Protein AF-A0A1M4EDH9-F1 (afdb_monomer)

Organism: NCBI:txid93944

pLDDT: mean 81.51, std 17.67, range [42.06, 98.31]

Structure (mmCIF, N/CA/C/O backbone):
data_AF-A0A1M4EDH9-F1
#
_entry.id   AF-A0A1M4EDH9-F1
#
loop_
_atom_site.group_PDB
_atom_site.id
_atom_site.type_symbol
_atom_site.label_atom_id
_atom_site.label_alt_id
_atom_site.label_comp_id
_atom_site.label_asym_id
_atom_site.label_entity_id
_atom_site.label_seq_id
_atom_site.pdbx_PDB_ins_code
_atom_site.Cartn_x
_atom_site.Cartn_y
_atom_site.Cartn_z
_atom_site.occupancy
_atom_site.B_iso_or_equiv
_atom_site.auth_seq_id
_atom_site.auth_comp_id
_atom_site.auth_asym_id
_atom_site.auth_atom_id
_atom_site.pdbx_PDB_model_num
ATOM 1 N N . MET A 1 1 ? -27.749 21.364 -0.429 1.00 49.75 1 MET A N 1
ATOM 2 C CA . MET A 1 1 ? -26.418 21.784 0.077 1.00 49.75 1 MET A CA 1
ATOM 3 C C . MET A 1 1 ? -26.146 21.390 1.539 1.00 49.75 1 MET A C 1
ATOM 5 O O . MET A 1 1 ? -25.037 20.955 1.811 1.00 49.75 1 MET A O 1
ATOM 9 N N . ALA A 1 2 ? -27.118 21.425 2.466 1.00 49.56 2 ALA A N 1
ATOM 10 C CA . ALA A 1 2 ? -26.902 21.057 3.883 1.00 49.56 2 ALA A CA 1
ATOM 11 C C . ALA A 1 2 ? -26.520 19.574 4.147 1.00 49.56 2 ALA A C 1
ATOM 13 O O . ALA A 1 2 ? -25.707 19.288 5.021 1.00 49.56 2 ALA A O 1
ATOM 14 N N . SER A 1 3 ? -27.044 18.626 3.359 1.00 53.06 3 SER A N 1
ATOM 15 C CA . SER A 1 3 ? -26.752 17.183 3.496 1.00 53.06 3 SER A CA 1
ATOM 16 C C . SER A 1 3 ? -25.295 16.811 3.152 1.00 53.06 3 SER A C 1
ATOM 18 O O . SER A 1 3 ? -24.712 15.943 3.798 1.00 53.06 3 SER A O 1
ATOM 20 N N . HIS A 1 4 ? -24.673 17.514 2.199 1.00 46.66 4 HIS A N 1
ATOM 21 C CA . HIS A 1 4 ? -23.295 17.248 1.768 1.00 46.66 4 HIS A CA 1
ATOM 22 C C . HIS A 1 4 ? -22.273 17.687 2.833 1.00 46.66 4 HIS A C 1
ATOM 24 O O . HIS A 1 4 ? -21.312 16.977 3.118 1.00 46.66 4 HIS A O 1
ATOM 30 N N . ALA A 1 5 ? -22.533 18.821 3.495 1.00 50.62 5 ALA A N 1
ATOM 31 C CA . ALA A 1 5 ? -21.709 19.328 4.594 1.00 50.62 5 ALA A CA 1
ATOM 32 C C . ALA A 1 5 ? -21.806 18.454 5.861 1.00 50.62 5 ALA A C 1
ATOM 34 O O . ALA A 1 5 ? -20.801 18.244 6.543 1.00 50.62 5 ALA A O 1
ATOM 35 N N . ALA A 1 6 ? -22.989 17.897 6.152 1.00 52.66 6 ALA A N 1
ATOM 36 C CA . ALA A 1 6 ? -23.182 16.948 7.251 1.00 52.66 6 ALA A CA 1
ATOM 37 C C . ALA A 1 6 ? -22.450 15.616 7.000 1.00 52.66 6 ALA A C 1
ATOM 39 O O . ALA A 1 6 ? -21.843 15.067 7.919 1.00 52.66 6 ALA A O 1
ATOM 40 N N . GLY A 1 7 ? -22.446 15.134 5.750 1.00 53.91 7 GLY A N 1
ATOM 41 C CA . GLY A 1 7 ? -21.686 13.953 5.335 1.00 53.91 7 GLY A CA 1
ATOM 42 C C . GLY A 1 7 ? -20.176 14.129 5.509 1.00 53.91 7 GLY A C 1
ATOM 43 O O . GLY A 1 7 ? -19.541 13.289 6.138 1.00 53.91 7 GLY A O 1
ATOM 44 N N . ILE A 1 8 ? -19.616 15.251 5.039 1.00 54.62 8 ILE A N 1
ATOM 45 C CA . ILE A 1 8 ? -18.176 15.557 5.156 1.00 54.62 8 ILE A CA 1
ATOM 46 C C . ILE A 1 8 ? -17.754 15.731 6.624 1.00 54.62 8 ILE A C 1
ATOM 48 O O . ILE A 1 8 ? -16.737 15.173 7.034 1.00 54.62 8 ILE A O 1
ATOM 52 N N . ARG A 1 9 ? -18.554 16.423 7.453 1.00 52.44 9 ARG A N 1
ATOM 53 C CA . ARG A 1 9 ? -18.285 16.532 8.902 1.00 52.44 9 ARG A CA 1
ATOM 54 C C . ARG A 1 9 ? -18.241 15.170 9.588 1.00 52.44 9 ARG A C 1
ATOM 56 O O . ARG A 1 9 ? -17.391 14.961 10.444 1.00 52.44 9 ARG A O 1
ATOM 63 N N . ARG A 1 10 ? -19.095 14.229 9.180 1.00 55.66 10 ARG A N 1
ATOM 64 C CA . ARG A 1 10 ? -19.095 12.855 9.699 1.00 55.66 10 ARG A CA 1
ATOM 65 C C . ARG A 1 10 ? -17.760 12.139 9.455 1.00 55.66 10 ARG A C 1
ATOM 67 O O . ARG A 1 10 ? -17.384 11.301 10.253 1.00 55.66 10 ARG A O 1
ATOM 74 N N . PHE A 1 11 ? -17.046 12.432 8.369 1.00 55.25 11 PHE A N 1
ATOM 75 C CA . PHE A 1 11 ? -15.762 11.779 8.075 1.00 55.25 11 PHE A CA 1
ATOM 76 C C . PHE A 1 11 ? -14.582 12.353 8.867 1.00 55.25 11 PHE A C 1
ATOM 78 O O . PHE A 1 11 ? -13.600 11.647 9.078 1.00 55.25 11 PHE A O 1
ATOM 85 N N . LEU A 1 12 ? -14.681 13.607 9.313 1.00 63.44 12 LEU A N 1
ATOM 86 C CA . LEU A 1 12 ? -13.618 14.307 10.043 1.00 63.44 12 LEU A CA 1
ATOM 87 C C . LEU A 1 12 ? -13.741 14.182 11.566 1.00 63.44 12 LEU A C 1
ATOM 89 O O . LEU A 1 12 ? -12.791 14.478 12.285 1.00 63.44 12 LEU A O 1
ATOM 93 N N . VAL A 1 13 ? -14.903 13.760 12.064 1.00 77.75 13 VAL A N 1
ATOM 94 C CA . VAL A 1 13 ? -15.120 13.535 13.493 1.00 77.75 13 VAL A CA 1
ATOM 95 C C . VAL A 1 13 ? -14.546 12.176 13.866 1.00 77.75 13 VAL A C 1
ATOM 97 O O . VAL A 1 13 ? -14.978 11.146 13.355 1.00 77.75 13 VAL A O 1
ATOM 100 N N . ASP A 1 14 ? -13.572 12.171 14.769 1.00 80.56 14 ASP A N 1
ATOM 101 C CA . ASP A 1 14 ? -13.159 10.944 15.435 1.00 80.56 14 ASP A CA 1
ATOM 102 C C . ASP A 1 14 ? -14.234 10.541 16.447 1.00 80.56 14 ASP A C 1
ATOM 104 O O . ASP A 1 14 ? -14.675 11.346 17.266 1.00 80.56 14 ASP A O 1
ATOM 108 N N . THR A 1 15 ? -14.657 9.280 16.401 1.00 84.50 15 THR A N 1
ATOM 109 C CA . THR A 1 15 ? -15.585 8.735 17.404 1.00 84.50 15 THR A CA 1
ATOM 110 C C . THR A 1 15 ? -14.964 8.604 18.798 1.00 84.50 15 THR A C 1
ATOM 112 O O . THR A 1 15 ? -15.691 8.319 19.747 1.00 84.50 15 THR A O 1
ATOM 115 N N . GLY A 1 16 ? -13.640 8.751 18.934 1.00 83.75 16 GLY A N 1
ATOM 116 C CA . GLY A 1 16 ? -12.927 8.690 20.217 1.00 83.75 16 GLY A CA 1
ATOM 117 C C . GLY A 1 16 ? -12.897 7.296 20.854 1.00 83.75 16 GLY A C 1
ATOM 118 O O . GLY A 1 16 ? -12.395 7.123 21.961 1.00 83.75 16 GLY A O 1
ATOM 119 N N . GLN A 1 17 ? -13.433 6.289 20.162 1.00 89.06 17 GLN A N 1
ATOM 120 C CA . GLN A 1 17 ? -13.404 4.900 20.598 1.00 89.06 17 GLN A CA 1
ATOM 121 C C . GLN A 1 17 ? -11.965 4.369 20.547 1.00 89.06 17 GLN A C 1
ATOM 123 O O . GLN A 1 17 ? -11.234 4.675 19.599 1.00 89.06 17 GLN A O 1
ATOM 128 N N . PRO A 1 18 ? -11.552 3.514 21.498 1.00 89.75 18 PRO A N 1
ATOM 129 C CA . PRO A 1 18 ? -10.243 2.890 21.428 1.00 89.75 18 PRO A CA 1
ATOM 130 C C . PRO A 1 18 ? -10.121 2.059 20.145 1.00 89.75 18 PRO A C 1
ATOM 132 O O . PRO A 1 18 ? -11.054 1.359 19.718 1.00 89.75 18 PRO A O 1
ATOM 135 N N . ARG A 1 19 ? -8.945 2.149 19.522 1.00 92.06 19 ARG A N 1
ATOM 136 C CA . ARG A 1 19 ? -8.596 1.370 18.333 1.00 92.06 19 ARG A CA 1
ATOM 137 C C . ARG A 1 19 ? -8.543 -0.111 18.695 1.00 92.06 19 ARG A C 1
ATOM 139 O O . ARG A 1 19 ? -7.956 -0.494 19.706 1.00 92.06 19 ARG A O 1
ATOM 146 N N . GLY A 1 20 ? -9.178 -0.935 17.866 1.00 91.81 20 GLY A N 1
ATOM 147 C CA . GLY A 1 20 ? -9.215 -2.386 18.032 1.00 91.81 20 GLY A CA 1
ATOM 148 C C . GLY A 1 20 ? -8.105 -3.091 17.256 1.00 91.81 20 GLY A C 1
ATOM 149 O O . GLY A 1 20 ? -7.598 -2.572 16.261 1.00 91.81 20 GLY A O 1
ATOM 150 N N . TRP A 1 21 ? -7.756 -4.295 17.699 1.00 93.94 21 TRP A N 1
ATOM 151 C CA . TRP A 1 21 ? -6.911 -5.222 16.945 1.00 93.94 21 TRP A CA 1
ATOM 152 C C . TRP A 1 21 ? -7.755 -6.015 15.950 1.00 93.94 21 TRP A C 1
ATOM 154 O O . TRP A 1 21 ? -8.927 -6.303 16.211 1.00 93.94 21 TRP A O 1
ATOM 164 N N . VAL A 1 22 ? -7.167 -6.372 14.810 1.00 94.69 22 VAL A N 1
ATOM 165 C CA . VAL A 1 22 ? -7.795 -7.328 13.897 1.00 94.69 22 VAL A CA 1
ATOM 166 C C . VAL A 1 22 ? -7.518 -8.764 14.365 1.00 94.69 22 VAL A C 1
ATOM 168 O O . VAL A 1 22 ? -6.600 -9.000 15.148 1.00 94.69 22 VAL A O 1
ATOM 171 N N . PRO A 1 23 ? -8.301 -9.756 13.912 1.00 96.06 23 PRO A N 1
ATOM 172 C CA . PRO A 1 23 ? -7.990 -11.157 14.171 1.00 96.06 23 PRO A CA 1
ATOM 173 C C . PRO A 1 23 ? -6.658 -11.577 13.532 1.00 96.06 23 PRO A C 1
ATOM 175 O O . PRO A 1 23 ? -6.353 -11.143 12.425 1.00 96.06 23 PRO A O 1
ATOM 178 N N . ALA A 1 24 ? -5.945 -12.532 14.139 1.00 96.12 24 ALA A N 1
ATOM 179 C CA . ALA A 1 24 ? -4.643 -13.010 13.652 1.00 96.12 24 ALA A CA 1
ATOM 180 C C . ALA A 1 24 ? -4.645 -13.472 12.181 1.00 96.12 24 ALA A C 1
ATOM 182 O O . ALA A 1 24 ? -3.679 -13.259 11.459 1.00 96.12 24 ALA A O 1
ATOM 183 N N . ARG A 1 25 ? -5.753 -14.053 11.694 1.00 97.06 25 ARG A N 1
ATOM 184 C CA . ARG A 1 25 ? -5.905 -14.412 10.270 1.00 97.06 25 ARG A CA 1
ATOM 185 C C . ARG A 1 25 ? -5.811 -13.199 9.338 1.00 97.06 25 ARG A C 1
ATOM 187 O O . ARG A 1 25 ? -5.304 -13.321 8.234 1.00 97.06 25 ARG A O 1
ATOM 194 N N . THR A 1 26 ? -6.322 -12.046 9.767 1.00 97.00 26 THR A N 1
ATOM 195 C CA . THR A 1 26 ? -6.281 -10.805 8.990 1.00 97.00 26 THR A CA 1
ATOM 196 C C . THR A 1 26 ? -4.853 -10.286 8.934 1.00 97.00 26 THR A C 1
ATOM 198 O O . THR A 1 26 ? -4.403 -9.904 7.859 1.00 97.00 26 THR A O 1
ATOM 201 N N . ASP A 1 27 ? -4.130 -10.346 10.053 1.00 96.62 27 ASP A N 1
ATOM 202 C CA . ASP A 1 27 ? -2.713 -9.981 10.095 1.00 96.62 27 ASP A CA 1
ATOM 203 C C . ASP A 1 27 ? -1.845 -10.930 9.277 1.00 96.62 27 ASP A C 1
ATOM 205 O O . ASP A 1 27 ? -0.963 -10.467 8.563 1.00 96.62 27 ASP A O 1
ATOM 209 N N . LEU A 1 28 ? -2.140 -12.232 9.286 1.00 97.75 28 LEU A N 1
ATOM 210 C CA . LEU A 1 28 ? -1.470 -13.195 8.416 1.00 97.75 28 LEU A CA 1
ATOM 211 C C . LEU A 1 28 ? -1.687 -12.856 6.937 1.00 97.75 28 LEU A C 1
ATOM 213 O O . LEU A 1 28 ? -0.728 -12.847 6.173 1.00 97.75 28 LEU A O 1
ATOM 217 N N . VAL A 1 29 ? -2.920 -12.536 6.530 1.00 98.12 29 VAL A N 1
ATOM 218 C CA . VAL A 1 29 ? -3.197 -12.097 5.152 1.00 98.12 29 VAL A CA 1
ATOM 219 C C . VAL A 1 29 ? -2.413 -10.827 4.828 1.00 98.12 29 VAL A C 1
ATOM 221 O O . VAL A 1 29 ? -1.752 -10.777 3.797 1.00 98.12 29 VAL A O 1
ATOM 224 N N . THR A 1 30 ? -2.416 -9.830 5.715 1.00 97.56 30 THR A N 1
ATOM 225 C CA . THR A 1 30 ? -1.638 -8.596 5.524 1.00 97.56 30 THR A CA 1
ATOM 226 C C . THR A 1 30 ? -0.142 -8.884 5.388 1.00 97.56 30 THR A C 1
ATOM 228 O O . THR A 1 30 ? 0.502 -8.325 4.504 1.00 97.56 30 THR A O 1
ATOM 231 N N . ALA A 1 31 ? 0.406 -9.785 6.206 1.00 97.50 31 ALA A N 1
ATOM 232 C CA . ALA A 1 31 ? 1.808 -10.183 6.148 1.00 97.50 31 ALA A CA 1
ATOM 233 C C . ALA A 1 31 ? 2.150 -10.892 4.830 1.00 97.50 31 ALA A C 1
ATOM 235 O O . ALA A 1 31 ? 3.142 -10.545 4.196 1.00 97.50 31 ALA A O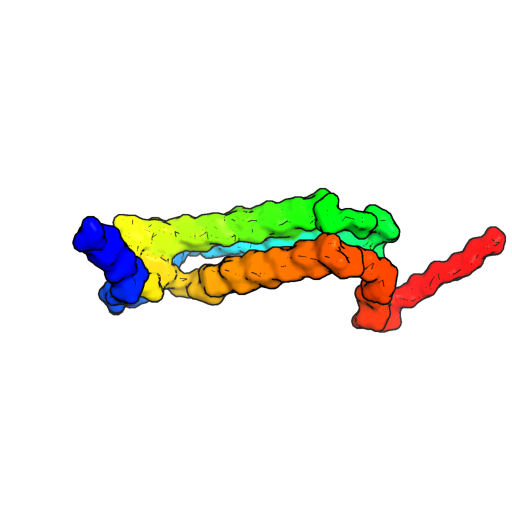 1
ATOM 236 N N . LEU A 1 32 ? 1.315 -11.830 4.375 1.00 98.31 32 LEU A N 1
ATOM 237 C CA . LEU A 1 32 ? 1.514 -12.534 3.103 1.00 98.31 32 LEU A CA 1
ATOM 238 C C . LEU A 1 32 ? 1.428 -11.586 1.899 1.00 98.31 32 LEU A C 1
ATOM 240 O O . LEU A 1 32 ? 2.248 -11.677 0.987 1.00 98.31 32 LEU A O 1
ATOM 244 N N . LEU A 1 33 ? 0.482 -10.642 1.912 1.00 97.94 33 LEU A N 1
ATOM 245 C CA . LEU A 1 33 ? 0.394 -9.598 0.887 1.00 97.94 33 LEU A CA 1
ATOM 246 C C . LEU A 1 33 ? 1.613 -8.666 0.921 1.00 97.94 33 LEU A C 1
ATOM 248 O O . LEU A 1 33 ? 2.117 -8.285 -0.132 1.00 97.94 33 LEU A O 1
ATOM 252 N N . GLY A 1 34 ? 2.120 -8.342 2.113 1.00 96.81 34 GLY A N 1
ATOM 253 C CA . GLY A 1 34 ? 3.359 -7.583 2.285 1.00 96.81 34 GLY A CA 1
ATOM 254 C C . GLY A 1 34 ? 4.588 -8.325 1.754 1.00 96.81 34 GLY A C 1
ATOM 255 O O . GLY A 1 34 ? 5.423 -7.716 1.092 1.00 96.81 34 GLY A O 1
ATOM 256 N N . ILE A 1 35 ? 4.672 -9.641 1.973 1.00 97.81 35 ILE A N 1
ATOM 257 C CA . ILE A 1 35 ? 5.728 -10.494 1.408 1.00 97.81 35 ILE A CA 1
ATOM 258 C C . ILE A 1 35 ? 5.644 -10.503 -0.117 1.00 97.81 35 ILE A C 1
ATOM 260 O O . ILE A 1 35 ? 6.670 -10.337 -0.767 1.00 97.81 35 ILE A O 1
ATOM 264 N N . TRP A 1 36 ? 4.451 -10.652 -0.699 1.00 96.75 36 TRP A N 1
ATOM 265 C CA . TRP A 1 36 ? 4.288 -10.576 -2.152 1.00 96.75 36 TRP A CA 1
ATOM 266 C C . TRP A 1 36 ? 4.732 -9.212 -2.692 1.00 96.75 36 TRP A C 1
ATOM 268 O O . TRP A 1 36 ? 5.540 -9.160 -3.617 1.00 96.75 36 TRP A O 1
ATOM 278 N N . PHE A 1 37 ? 4.273 -8.116 -2.087 1.00 96.69 37 PHE A N 1
ATOM 279 C CA . PHE A 1 37 ? 4.685 -6.768 -2.474 1.00 96.69 37 PHE A CA 1
ATOM 280 C C . PHE A 1 37 ? 6.212 -6.583 -2.408 1.00 96.69 37 PHE A C 1
ATOM 282 O O . PHE A 1 37 ? 6.821 -6.140 -3.381 1.00 96.69 37 PHE A O 1
ATOM 289 N N . GLY A 1 38 ? 6.844 -6.992 -1.304 1.00 95.88 38 GLY A N 1
ATOM 290 C CA . GLY A 1 38 ? 8.298 -6.910 -1.135 1.00 95.88 38 GLY A CA 1
ATOM 291 C C . GLY A 1 38 ? 9.081 -7.833 -2.075 1.00 95.88 38 GLY A C 1
ATOM 292 O O . GLY A 1 38 ? 10.127 -7.444 -2.587 1.00 95.88 38 GLY A O 1
ATOM 293 N N . ALA A 1 39 ? 8.572 -9.034 -2.356 1.00 96.31 39 ALA A N 1
ATOM 294 C CA . ALA A 1 39 ? 9.167 -9.936 -3.338 1.00 96.31 39 ALA A CA 1
ATOM 295 C C . ALA A 1 39 ? 9.085 -9.349 -4.753 1.00 96.31 39 ALA A C 1
ATOM 297 O O . ALA A 1 39 ? 10.065 -9.415 -5.487 1.00 96.31 39 ALA A O 1
ATOM 298 N N . GLY A 1 40 ? 7.958 -8.725 -5.113 1.00 94.19 40 GLY A N 1
ATOM 299 C CA . GLY A 1 40 ? 7.803 -8.001 -6.375 1.00 94.19 40 GLY A CA 1
ATOM 300 C C . GLY A 1 40 ? 8.835 -6.884 -6.530 1.00 94.19 40 GLY A C 1
ATOM 301 O O . GLY A 1 40 ? 9.484 -6.814 -7.566 1.00 94.19 40 GLY A O 1
ATOM 302 N N . LEU A 1 41 ? 9.057 -6.088 -5.476 1.00 93.31 41 LEU A N 1
ATOM 303 C CA . LEU A 1 41 ? 10.106 -5.059 -5.456 1.00 93.31 41 LEU A CA 1
ATOM 304 C C . LEU A 1 41 ? 11.500 -5.652 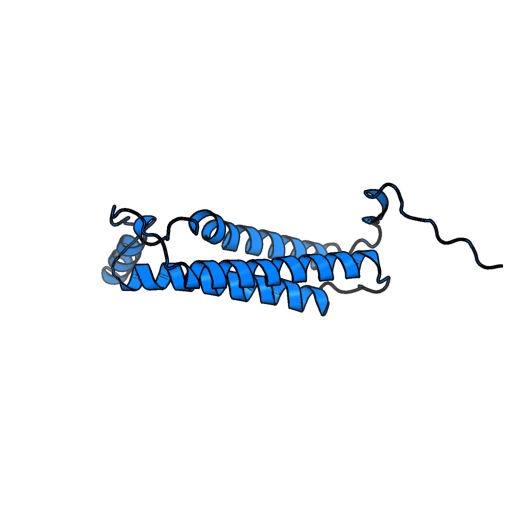-5.683 1.00 93.31 41 LEU A C 1
ATOM 306 O O . LEU A 1 41 ? 12.295 -5.107 -6.439 1.00 93.31 41 LEU A O 1
ATOM 310 N N . MET A 1 42 ? 11.811 -6.769 -5.024 1.00 93.12 42 MET A N 1
ATOM 311 C CA . MET A 1 42 ? 13.125 -7.399 -5.159 1.00 93.12 42 MET A CA 1
ATOM 312 C C . MET A 1 42 ? 13.341 -7.987 -6.559 1.00 93.12 42 MET A C 1
ATOM 314 O O . MET A 1 42 ? 14.442 -7.912 -7.095 1.00 93.12 42 MET A O 1
ATOM 318 N N . ILE A 1 43 ? 12.292 -8.555 -7.159 1.00 91.81 43 ILE A N 1
ATOM 319 C CA . ILE A 1 43 ? 12.314 -9.054 -8.538 1.00 91.81 43 ILE A CA 1
ATOM 320 C C . ILE A 1 43 ? 12.549 -7.902 -9.523 1.00 91.81 43 ILE A C 1
ATOM 322 O O . ILE A 1 43 ? 13.360 -8.037 -10.437 1.00 91.81 43 ILE A O 1
ATOM 326 N N . ASP A 1 44 ? 11.871 -6.777 -9.319 1.00 89.25 44 ASP A N 1
ATOM 327 C CA . ASP A 1 44 ? 12.022 -5.578 -10.140 1.00 89.25 44 ASP A CA 1
ATOM 328 C C . ASP A 1 44 ? 13.438 -4.986 -10.035 1.00 89.25 44 ASP A C 1
ATOM 330 O O . ASP A 1 44 ? 14.121 -4.808 -11.045 1.00 89.25 44 ASP A O 1
ATOM 334 N N . ALA A 1 45 ? 13.959 -4.844 -8.814 1.00 87.00 45 ALA A N 1
ATOM 335 C CA . ALA A 1 45 ? 15.341 -4.424 -8.579 1.00 87.00 45 ALA A CA 1
ATOM 336 C C . ALA A 1 45 ? 16.369 -5.384 -9.208 1.00 87.00 45 ALA A C 1
ATOM 338 O O . ALA A 1 45 ? 17.366 -4.946 -9.786 1.00 87.00 45 ALA A O 1
ATOM 339 N N . TRP A 1 46 ? 16.133 -6.699 -9.129 1.00 90.31 46 TRP A N 1
ATOM 340 C CA . TRP A 1 46 ? 16.985 -7.693 -9.781 1.00 90.31 46 TRP A CA 1
ATOM 341 C C . TRP A 1 46 ? 16.982 -7.526 -11.303 1.00 90.31 46 TRP A C 1
ATOM 343 O O . TRP A 1 46 ? 18.050 -7.571 -11.915 1.00 90.31 46 TRP A O 1
ATOM 353 N N . ALA A 1 47 ? 15.817 -7.297 -11.912 1.00 87.44 47 ALA A N 1
ATOM 354 C CA . ALA A 1 47 ? 15.704 -7.090 -13.350 1.00 87.44 47 ALA A CA 1
ATOM 355 C C . ALA A 1 47 ? 16.501 -5.861 -13.802 1.00 87.44 47 ALA A C 1
ATOM 357 O O . ALA A 1 47 ? 17.289 -5.969 -14.739 1.00 87.44 47 ALA A O 1
ATOM 358 N N . HIS A 1 48 ? 16.385 -4.743 -13.082 1.00 81.62 48 HIS A N 1
ATOM 359 C CA . HIS A 1 48 ? 17.172 -3.533 -13.341 1.00 81.62 48 HIS A CA 1
ATOM 360 C C . HIS A 1 48 ? 18.688 -3.744 -13.215 1.00 81.62 48 HIS A C 1
ATOM 362 O O . HIS A 1 48 ? 19.456 -3.097 -13.920 1.00 81.62 48 HIS A O 1
ATOM 368 N N . ALA A 1 49 ? 19.134 -4.658 -12.350 1.00 83.06 49 ALA A N 1
ATOM 369 C CA . ALA A 1 49 ? 20.555 -4.947 -12.165 1.00 83.06 49 ALA A CA 1
ATOM 370 C C . ALA A 1 49 ? 21.134 -5.964 -13.169 1.00 83.06 49 ALA A C 1
ATOM 372 O O . ALA A 1 49 ? 22.353 -6.045 -13.307 1.00 83.06 49 ALA A O 1
ATOM 373 N N . ASN A 1 50 ? 20.297 -6.777 -13.825 1.00 83.06 50 ASN A N 1
ATOM 374 C CA . ASN A 1 50 ? 20.757 -7.931 -14.614 1.00 83.06 50 ASN A CA 1
ATOM 375 C C . ASN A 1 50 ? 20.310 -7.909 -16.081 1.00 83.06 50 ASN A C 1
ATOM 377 O O . ASN A 1 50 ? 20.846 -8.678 -16.879 1.00 83.06 50 ASN A O 1
ATOM 381 N N . LEU A 1 51 ? 19.340 -7.069 -16.450 1.00 80.94 51 LEU A N 1
ATOM 382 C CA . LEU A 1 51 ? 18.823 -6.966 -17.813 1.00 80.94 51 LEU A CA 1
ATOM 383 C C . LEU A 1 51 ? 19.208 -5.609 -18.410 1.00 80.94 51 LEU A C 1
ATOM 385 O O . LEU A 1 51 ? 18.877 -4.564 -17.862 1.00 80.94 51 LEU A O 1
ATOM 389 N N . SER A 1 52 ? 19.889 -5.633 -19.555 1.00 64.38 52 SER A N 1
ATOM 390 C CA . SER A 1 52 ? 20.422 -4.446 -20.236 1.00 64.38 52 SER A CA 1
ATOM 391 C C . SER A 1 52 ? 19.407 -3.689 -21.107 1.00 64.38 52 SER A C 1
ATOM 393 O O . SER A 1 52 ? 19.757 -2.658 -21.666 1.00 64.38 52 SER A O 1
ATOM 395 N N . GLU A 1 53 ? 18.167 -4.176 -21.238 1.00 61.50 53 GLU A N 1
ATOM 396 C CA . GLU A 1 53 ? 17.166 -3.667 -22.198 1.00 61.50 53 GLU A CA 1
ATOM 397 C C . GLU A 1 53 ? 15.824 -3.304 -21.536 1.00 61.50 53 GLU A C 1
ATOM 399 O O . GLU A 1 53 ? 14.751 -3.743 -21.951 1.00 61.50 53 GLU A O 1
ATOM 404 N N . LEU A 1 54 ? 15.852 -2.493 -20.479 1.00 61.62 54 LEU A N 1
ATOM 405 C CA . LEU A 1 54 ? 14.634 -1.909 -19.903 1.00 61.62 54 LEU A CA 1
ATOM 406 C C . LEU A 1 54 ? 14.467 -0.478 -20.437 1.00 61.62 54 LEU A C 1
ATOM 408 O O . LEU A 1 54 ? 14.555 0.491 -19.694 1.00 61.62 54 LEU A O 1
ATOM 412 N N . GLU A 1 55 ? 14.238 -0.340 -21.749 1.00 63.47 55 GLU A N 1
ATOM 413 C CA . GLU A 1 55 ? 14.088 0.975 -22.408 1.00 63.47 55 GLU A CA 1
ATOM 414 C C . GLU A 1 55 ? 12.747 1.667 -22.108 1.00 63.47 55 GLU A C 1
ATOM 416 O O . GLU A 1 55 ? 12.479 2.774 -22.576 1.00 63.47 55 GLU A O 1
ATOM 421 N N . THR A 1 56 ? 11.872 1.027 -21.329 1.00 72.06 56 THR A N 1
ATOM 422 C CA . THR A 1 56 ? 10.563 1.578 -20.980 1.00 72.06 56 THR A CA 1
ATOM 423 C C . THR A 1 56 ? 10.273 1.408 -19.498 1.00 72.06 56 THR A C 1
ATOM 425 O O . THR A 1 56 ? 10.665 0.422 -18.879 1.00 72.06 56 THR A O 1
ATOM 428 N N . PHE A 1 57 ? 9.523 2.361 -18.944 1.00 74.81 57 PHE A N 1
ATOM 429 C CA . PHE A 1 57 ? 9.052 2.308 -17.563 1.00 74.81 57 PHE A CA 1
ATOM 430 C C . PHE A 1 57 ? 8.136 1.099 -17.308 1.00 74.81 57 PHE A C 1
ATOM 432 O O . PHE A 1 57 ? 8.169 0.491 -16.247 1.00 74.81 57 PHE A O 1
ATOM 439 N N . PHE A 1 58 ? 7.312 0.710 -18.283 1.00 82.25 58 PHE A N 1
ATOM 440 C CA . PHE A 1 58 ? 6.350 -0.379 -18.117 1.00 82.25 58 PHE A CA 1
ATOM 441 C C . PHE A 1 58 ? 6.983 -1.734 -18.419 1.00 82.25 58 PHE A C 1
ATOM 443 O O . PHE A 1 58 ? 6.985 -2.208 -19.552 1.00 82.25 58 PHE A O 1
ATOM 450 N N . THR A 1 59 ? 7.469 -2.384 -17.368 1.00 86.38 59 THR A N 1
ATOM 451 C CA . THR A 1 59 ? 8.097 -3.703 -17.439 1.00 86.38 59 THR A CA 1
ATOM 452 C C . THR A 1 59 ? 7.162 -4.749 -16.814 1.00 86.38 59 THR A C 1
ATOM 454 O O . THR A 1 59 ? 6.346 -4.421 -15.943 1.00 86.38 59 THR A O 1
ATOM 457 N N . PRO A 1 60 ? 7.245 -6.033 -17.211 1.00 88.88 60 PRO A N 1
ATOM 458 C CA . PRO A 1 60 ? 6.504 -7.093 -16.527 1.00 88.88 60 PRO A CA 1
ATOM 459 C C . PRO A 1 60 ? 6.812 -7.158 -15.022 1.00 88.88 60 PRO A C 1
ATOM 461 O O . PRO A 1 60 ? 5.945 -7.512 -14.226 1.00 88.88 60 PRO A O 1
ATOM 464 N N . TRP A 1 61 ? 8.027 -6.778 -14.624 1.00 90.62 61 TRP A N 1
ATOM 465 C CA . TRP A 1 61 ? 8.487 -6.768 -13.237 1.00 90.62 61 TRP A CA 1
ATOM 466 C C . TRP A 1 61 ? 7.826 -5.654 -12.419 1.00 90.62 61 TRP A C 1
ATOM 468 O O . TRP A 1 61 ? 7.249 -5.937 -11.363 1.00 90.62 61 TRP A O 1
ATOM 478 N N . HIS A 1 62 ? 7.740 -4.447 -12.986 1.00 89.44 62 HIS A N 1
ATOM 479 C CA . HIS A 1 62 ? 6.935 -3.360 -12.438 1.00 89.44 62 HIS A CA 1
ATOM 480 C C . HIS A 1 62 ? 5.474 -3.778 -12.280 1.00 89.44 62 HIS A C 1
ATOM 482 O O . HIS A 1 62 ? 4.859 -3.489 -11.254 1.00 89.44 62 HIS A O 1
ATOM 488 N N . ALA A 1 63 ? 4.907 -4.508 -13.247 1.00 90.31 63 ALA A N 1
ATOM 489 C CA . ALA A 1 63 ? 3.534 -4.988 -13.125 1.00 90.31 63 ALA A CA 1
ATOM 490 C C . ALA A 1 63 ? 3.349 -5.894 -11.892 1.00 90.31 63 ALA A C 1
ATOM 492 O O . ALA A 1 63 ? 2.400 -5.692 -11.134 1.00 90.31 63 ALA A O 1
ATOM 493 N N . VAL A 1 64 ? 4.266 -6.835 -11.625 1.00 92.38 64 VAL A N 1
ATOM 494 C CA . VAL A 1 64 ? 4.205 -7.683 -10.415 1.00 92.38 64 VAL A CA 1
ATOM 495 C C . VAL A 1 64 ? 4.298 -6.837 -9.142 1.00 92.38 64 VAL A C 1
ATOM 497 O O . VAL A 1 64 ? 3.499 -7.029 -8.218 1.00 92.38 64 VAL A O 1
ATOM 500 N N . PHE A 1 65 ? 5.235 -5.890 -9.101 1.00 92.38 65 PHE A N 1
ATOM 501 C CA . PHE A 1 65 ? 5.437 -4.992 -7.965 1.00 92.38 65 PHE A CA 1
ATOM 502 C C . PHE A 1 65 ? 4.202 -4.121 -7.675 1.00 92.38 65 PHE A C 1
ATOM 504 O O . PHE A 1 65 ? 3.656 -4.159 -6.565 1.00 92.38 65 PHE A O 1
ATOM 511 N N . TYR A 1 66 ? 3.696 -3.399 -8.678 1.00 92.81 66 TYR A N 1
ATOM 512 C CA . TYR A 1 66 ? 2.525 -2.530 -8.536 1.00 92.81 66 TYR A CA 1
ATOM 513 C C . TYR A 1 66 ? 1.225 -3.312 -8.298 1.00 92.81 66 TYR A C 1
ATOM 515 O O . TYR A 1 66 ? 0.342 -2.826 -7.580 1.00 92.81 66 TYR A O 1
ATOM 523 N N . CYS A 1 67 ? 1.092 -4.539 -8.818 1.00 95.25 67 CYS A N 1
ATOM 524 C CA . CYS A 1 67 ? -0.007 -5.429 -8.437 1.00 95.25 67 CYS A CA 1
ATOM 525 C C . CYS A 1 67 ? 0.046 -5.772 -6.944 1.00 95.25 67 CYS A C 1
ATOM 527 O O . CYS A 1 67 ? -0.972 -5.639 -6.261 1.00 95.25 67 CYS A O 1
ATOM 529 N N . GLY A 1 68 ? 1.222 -6.132 -6.419 1.00 95.31 68 GLY A N 1
ATOM 530 C CA . GLY A 1 68 ? 1.412 -6.361 -4.985 1.00 95.31 68 GLY A CA 1
ATOM 531 C C . GLY A 1 68 ? 1.013 -5.139 -4.151 1.00 95.31 68 GLY A C 1
ATOM 532 O O . GLY A 1 68 ? 0.213 -5.265 -3.219 1.00 95.31 68 GLY A O 1
ATOM 533 N N . PHE A 1 69 ? 1.478 -3.945 -4.545 1.00 96.06 69 PHE A N 1
ATOM 534 C CA . PHE A 1 69 ? 1.109 -2.674 -3.906 1.00 96.06 69 PHE A CA 1
ATOM 535 C C . PHE A 1 69 ? -0.407 -2.441 -3.900 1.00 96.06 69 PHE A C 1
ATOM 537 O O . PHE A 1 69 ? -0.994 -2.098 -2.870 1.00 96.06 69 PHE A O 1
ATOM 544 N N . THR A 1 70 ? -1.056 -2.636 -5.047 1.00 96.56 70 THR A N 1
ATOM 545 C CA . THR A 1 70 ? -2.492 -2.380 -5.219 1.00 96.56 70 THR A CA 1
ATOM 546 C C . THR A 1 70 ? -3.322 -3.303 -4.334 1.00 96.56 70 THR A C 1
ATOM 548 O O . THR A 1 70 ? -4.249 -2.852 -3.655 1.00 96.56 70 THR A O 1
ATOM 551 N N . VAL A 1 71 ? -2.969 -4.590 -4.292 1.00 97.81 71 VAL A N 1
ATOM 552 C CA . VAL A 1 71 ? -3.701 -5.581 -3.499 1.00 97.81 71 VAL A CA 1
ATOM 553 C C . VAL A 1 71 ? -3.525 -5.330 -2.000 1.00 97.81 71 VAL A C 1
ATOM 555 O O . VAL A 1 71 ? -4.525 -5.319 -1.277 1.00 97.81 71 VAL A O 1
ATOM 558 N N . VAL A 1 72 ? -2.302 -5.072 -1.514 1.00 97.62 72 VAL A N 1
ATOM 559 C CA . VAL A 1 72 ? -2.086 -4.792 -0.081 1.00 97.62 72 VAL A CA 1
ATOM 560 C C . VAL A 1 72 ? -2.751 -3.479 0.347 1.00 97.62 72 VAL A C 1
ATOM 562 O O . VAL A 1 72 ? -3.383 -3.421 1.405 1.00 97.62 72 VAL A O 1
ATOM 565 N N . SER A 1 73 ? -2.710 -2.451 -0.505 1.00 97.56 73 SER A N 1
ATOM 566 C CA . SER A 1 73 ? -3.377 -1.167 -0.260 1.00 97.56 73 SER A CA 1
ATOM 567 C C . SER A 1 73 ? -4.893 -1.331 -0.181 1.00 97.56 73 SER A C 1
ATOM 569 O O . SER A 1 73 ? -5.523 -0.886 0.782 1.00 97.56 73 SER A O 1
ATOM 571 N N . GLY A 1 74 ? -5.484 -2.033 -1.154 1.00 97.88 74 GLY A N 1
ATOM 572 C CA . GLY A 1 74 ? -6.909 -2.351 -1.160 1.00 97.88 74 GLY A 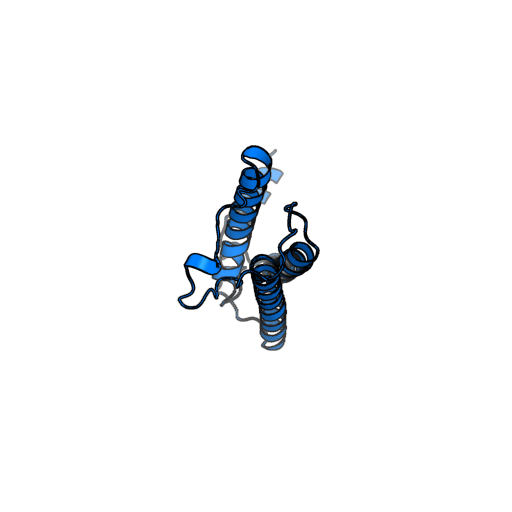CA 1
ATOM 573 C C . GLY A 1 74 ? -7.324 -3.143 0.080 1.00 97.88 74 GLY A C 1
ATOM 574 O O . GLY A 1 74 ? -8.341 -2.836 0.701 1.00 97.88 74 GLY A O 1
ATOM 575 N N . TRP A 1 75 ? -6.505 -4.107 0.504 1.00 98.00 75 TRP A N 1
ATOM 576 C CA . TRP A 1 75 ? -6.756 -4.886 1.714 1.00 98.00 75 TRP A CA 1
ATOM 577 C C . TRP A 1 75 ? -6.779 -4.028 2.987 1.00 98.00 75 TRP A C 1
ATOM 579 O O . TRP A 1 75 ? -7.714 -4.151 3.786 1.00 98.00 75 TRP A O 1
ATOM 589 N N . ILE A 1 76 ? -5.801 -3.131 3.161 1.00 97.50 76 ILE A N 1
ATOM 590 C CA . ILE A 1 76 ? -5.745 -2.189 4.291 1.00 97.50 76 ILE A CA 1
ATOM 591 C C . ILE A 1 76 ? -6.979 -1.278 4.286 1.00 97.50 76 ILE A C 1
ATOM 593 O O . ILE A 1 76 ? -7.646 -1.138 5.316 1.00 97.50 76 ILE A O 1
ATOM 597 N N . ILE A 1 77 ? -7.330 -0.712 3.126 1.00 97.00 77 ILE A N 1
ATOM 598 C CA . ILE A 1 77 ? -8.512 0.147 2.965 1.00 97.00 77 ILE A CA 1
ATOM 599 C C . ILE A 1 77 ? -9.788 -0.616 3.330 1.00 97.00 77 ILE A C 1
ATOM 601 O O . ILE A 1 77 ? -10.637 -0.078 4.041 1.00 97.00 77 ILE A O 1
ATOM 605 N N . VAL A 1 78 ? -9.917 -1.882 2.924 1.00 97.38 78 VAL A N 1
ATOM 606 C CA . VAL A 1 78 ? -11.057 -2.732 3.294 1.00 97.38 78 VAL A CA 1
ATOM 607 C C . VAL A 1 78 ? -11.148 -2.919 4.811 1.00 97.38 78 VAL A C 1
ATOM 609 O O . VAL A 1 78 ? -12.257 -2.855 5.347 1.00 97.38 78 VAL A O 1
ATOM 612 N N . GLN A 1 79 ? -10.035 -3.098 5.535 1.00 96.81 79 GLN A N 1
ATOM 613 C CA . GLN A 1 79 ? -10.085 -3.208 7.003 1.00 96.81 79 GLN A CA 1
ATOM 614 C C . GLN A 1 79 ? -10.607 -1.922 7.655 1.00 96.81 79 GLN A C 1
ATOM 616 O O . GLN A 1 79 ? -11.475 -1.979 8.529 1.00 96.81 79 GLN A O 1
ATOM 621 N N . VAL A 1 80 ? -10.135 -0.761 7.194 1.00 95.62 80 VAL A N 1
ATOM 622 C CA . VAL A 1 80 ? -10.615 0.542 7.679 1.00 95.62 80 VAL A CA 1
ATOM 623 C C . VAL A 1 80 ? -12.092 0.730 7.326 1.00 95.62 80 VAL A C 1
ATOM 625 O O . VAL A 1 80 ? -12.900 1.088 8.183 1.00 95.62 80 VAL A O 1
ATOM 628 N N . TRP A 1 81 ? -12.486 0.413 6.092 1.00 95.00 81 TRP A N 1
ATOM 629 C CA . TRP A 1 81 ? -13.861 0.556 5.617 1.00 95.00 81 TRP A CA 1
ATOM 630 C C . TRP A 1 81 ? -14.854 -0.310 6.398 1.00 95.00 81 TRP A C 1
ATOM 632 O O . TRP A 1 81 ? -15.962 0.138 6.694 1.00 95.00 81 TRP A O 1
ATOM 642 N N . ARG A 1 82 ? -14.463 -1.523 6.806 1.00 94.50 82 ARG A N 1
ATOM 643 C CA . ARG A 1 82 ? -15.291 -2.383 7.672 1.00 94.50 82 ARG A CA 1
ATOM 644 C C . ARG A 1 82 ? -15.576 -1.723 9.021 1.00 94.50 82 ARG A C 1
ATOM 646 O O . ARG A 1 82 ? -16.719 -1.755 9.473 1.00 94.50 82 ARG A O 1
ATOM 653 N N . ASN A 1 83 ? -14.580 -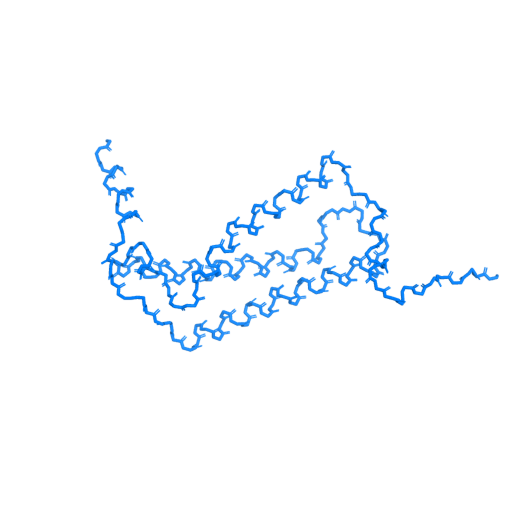1.076 9.621 1.00 93.44 83 ASN A N 1
ATOM 654 C CA . ASN A 1 83 ? -14.759 -0.333 10.868 1.00 93.44 83 ASN A CA 1
ATOM 655 C C . ASN A 1 83 ? -15.613 0.926 10.672 1.00 93.44 83 ASN A C 1
ATOM 657 O O . ASN A 1 83 ? -16.455 1.223 11.520 1.00 93.44 83 ASN A O 1
ATOM 661 N N . VAL A 1 84 ? -15.468 1.613 9.533 1.00 92.44 84 VAL A N 1
ATOM 662 C CA . VAL A 1 84 ? -16.346 2.736 9.164 1.00 92.44 84 VAL A CA 1
ATOM 663 C C . VAL A 1 84 ? -17.802 2.293 9.044 1.00 92.44 84 VAL A C 1
ATOM 665 O O . VAL A 1 84 ? -18.698 2.939 9.588 1.00 92.44 84 VAL A O 1
ATOM 668 N N . ARG A 1 85 ? -18.057 1.147 8.404 1.00 92.38 85 ARG A N 1
ATOM 669 C CA . ARG A 1 85 ? -19.405 0.55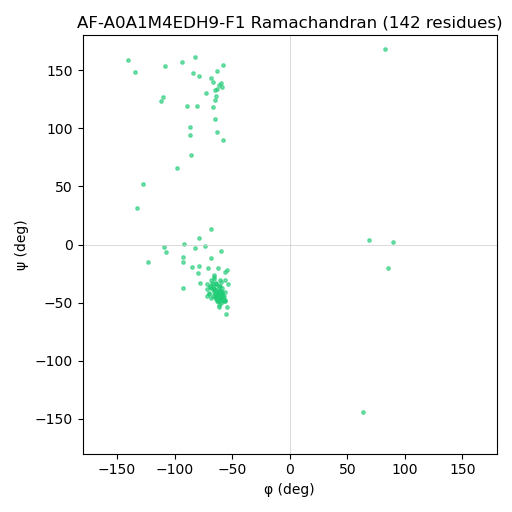7 8.313 1.00 92.38 85 ARG A CA 1
ATOM 670 C C . ARG A 1 85 ? -19.960 0.109 9.664 1.00 92.38 85 ARG A C 1
ATOM 672 O O . ARG A 1 85 ? -21.174 0.105 9.830 1.00 92.38 85 ARG A O 1
ATOM 679 N N . ALA A 1 86 ? -19.095 -0.217 10.621 1.00 90.31 86 ALA A N 1
ATOM 680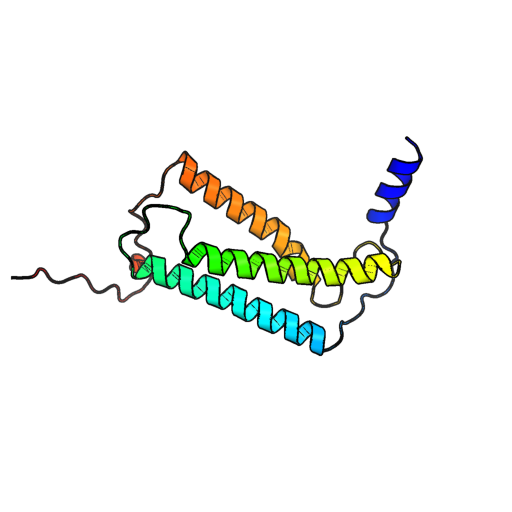 C CA . ALA A 1 86 ? -19.469 -0.481 12.010 1.00 90.31 86 ALA A CA 1
ATOM 681 C C . ALA A 1 86 ? -19.717 0.804 12.831 1.00 90.31 86 ALA A C 1
ATOM 683 O O . ALA A 1 86 ? -19.925 0.729 14.039 1.00 90.31 86 ALA A O 1
ATOM 684 N N . GLY A 1 87 ? -19.691 1.981 12.195 1.00 89.00 87 GLY A N 1
ATOM 685 C CA . GLY A 1 87 ? -19.996 3.267 12.819 1.00 89.00 87 GLY A CA 1
ATOM 686 C C . GLY A 1 87 ? -18.796 3.985 13.437 1.00 89.00 87 GLY A C 1
ATOM 687 O O . GLY A 1 87 ? -18.983 5.064 13.993 1.00 89.00 87 GLY A O 1
ATOM 688 N N . ARG A 1 88 ? -17.578 3.436 13.331 1.00 90.62 88 ARG A N 1
ATOM 689 C CA . ARG A 1 88 ? -16.346 4.094 13.803 1.00 90.62 88 ARG A CA 1
ATOM 690 C C . ARG A 1 88 ? -15.890 5.142 12.795 1.00 90.62 88 ARG A C 1
ATOM 692 O O . ARG A 1 88 ? -16.039 4.948 11.594 1.00 90.62 88 ARG A O 1
ATOM 699 N N . GLN A 1 89 ? -15.317 6.245 13.254 1.00 89.00 89 GLN A N 1
ATOM 700 C CA . GLN A 1 89 ? -14.876 7.336 12.375 1.00 89.00 89 GLN A CA 1
ATOM 701 C C . GLN A 1 89 ? -13.544 7.911 12.861 1.00 89.00 89 GLN A C 1
ATOM 703 O O . GLN A 1 89 ? -13.183 7.701 14.018 1.00 89.00 89 GLN A O 1
ATOM 708 N N . GLY A 1 90 ? -12.802 8.588 11.982 1.00 87.88 90 GLY A N 1
ATOM 709 C CA . GLY A 1 90 ? -11.466 9.107 12.290 1.00 87.88 90 GLY A CA 1
ATOM 710 C C . GLY A 1 90 ? -10.442 8.010 12.606 1.00 87.88 90 GLY A C 1
ATOM 711 O O . GLY A 1 90 ? -10.478 6.921 12.021 1.00 87.88 90 GLY A O 1
ATOM 712 N N . LEU A 1 91 ? -9.525 8.281 13.542 1.00 89.12 91 LEU A N 1
ATOM 713 C CA . LEU A 1 91 ? -8.470 7.332 13.918 1.00 89.12 91 LEU A CA 1
ATOM 714 C C . LEU A 1 91 ? -9.037 6.072 14.576 1.00 89.12 91 LEU A C 1
ATOM 716 O O . LEU A 1 91 ? -8.454 4.998 14.423 1.00 89.12 91 LEU A O 1
ATOM 720 N N . ALA A 1 92 ? -10.197 6.160 15.233 1.00 90.19 92 ALA A N 1
ATOM 721 C CA . ALA A 1 92 ? -10.884 5.006 15.807 1.00 90.19 92 ALA A CA 1
ATOM 722 C C . ALA A 1 92 ? -11.329 3.960 14.766 1.00 90.19 92 ALA A C 1
ATOM 724 O O . ALA A 1 92 ? -11.566 2.801 15.124 1.00 90.19 92 ALA A O 1
ATOM 725 N N . ALA A 1 93 ? -11.446 4.336 13.485 1.00 92.81 93 ALA A N 1
ATOM 726 C CA . ALA A 1 93 ? -11.732 3.397 12.401 1.00 92.81 93 ALA A CA 1
ATOM 727 C C . ALA A 1 93 ? -10.493 2.603 11.956 1.00 92.81 93 ALA A C 1
ATOM 729 O O . ALA A 1 93 ? -10.628 1.549 11.332 1.00 92.81 93 ALA A O 1
ATOM 730 N N . VAL A 1 94 ? -9.285 3.064 12.285 1.00 94.69 94 VAL A N 1
ATOM 731 C CA . VAL A 1 94 ? -8.038 2.428 11.855 1.00 94.69 94 VAL A CA 1
ATOM 732 C C . VAL A 1 94 ? -7.607 1.376 12.880 1.00 94.69 94 VAL A C 1
ATOM 734 O O . VAL A 1 94 ? -7.325 1.729 14.031 1.00 94.69 94 VAL A O 1
ATOM 737 N N . PRO A 1 95 ? -7.500 0.089 12.498 1.00 95.12 95 PRO A N 1
ATOM 738 C CA . PRO A 1 95 ? -7.023 -0.934 13.420 1.00 95.12 95 PRO A CA 1
ATOM 739 C C . PRO A 1 95 ? -5.621 -0.639 13.971 1.00 95.12 95 PRO A C 1
ATOM 741 O O . PRO A 1 95 ? -4.811 0.065 13.351 1.00 95.12 95 PRO A O 1
ATOM 744 N N . ASN A 1 96 ? -5.310 -1.178 15.148 1.00 94.75 96 ASN A N 1
ATOM 745 C CA . ASN A 1 96 ? -3.952 -1.133 15.695 1.00 94.75 96 ASN A CA 1
ATOM 746 C C . ASN A 1 96 ? -2.971 -1.814 14.732 1.00 94.75 96 ASN A C 1
ATOM 748 O O . ASN A 1 96 ? -3.289 -2.850 14.164 1.00 94.75 96 ASN A O 1
ATOM 752 N N . GLY A 1 97 ? -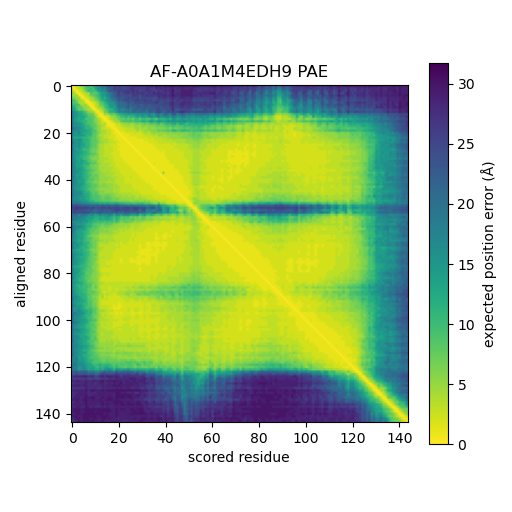1.812 -1.190 14.498 1.00 93.06 97 GLY A N 1
ATOM 753 C CA . GLY A 1 97 ? -0.810 -1.647 13.523 1.00 93.06 97 GLY A CA 1
ATOM 754 C C . GLY A 1 97 ? -1.023 -1.180 12.073 1.00 93.06 97 GLY A C 1
ATOM 755 O O . GLY A 1 97 ? -0.060 -1.101 11.323 1.00 93.06 97 GLY A O 1
ATOM 756 N N . TYR A 1 98 ? -2.236 -0.768 11.680 1.00 95.88 98 TYR A N 1
ATOM 757 C CA . TYR A 1 98 ? -2.550 -0.448 10.272 1.00 95.88 98 TYR A CA 1
ATOM 758 C C . TYR A 1 98 ? -2.358 1.030 9.914 1.00 95.88 98 TYR A C 1
ATOM 760 O O . TYR A 1 98 ? -2.388 1.382 8.740 1.00 95.88 98 TYR A O 1
ATOM 768 N N . LEU A 1 99 ? -2.157 1.906 10.905 1.00 94.12 99 LEU A N 1
ATOM 769 C CA . LEU A 1 99 ? -2.064 3.353 10.680 1.00 94.12 99 LEU A CA 1
ATOM 770 C C . LEU A 1 99 ? -0.870 3.734 9.804 1.00 94.12 99 LEU A C 1
ATOM 772 O O . LEU 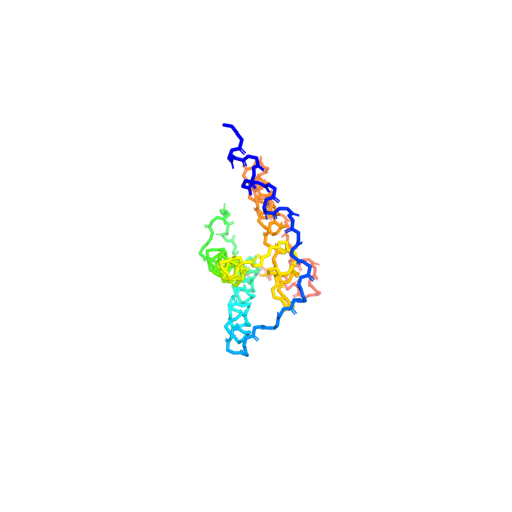A 1 99 ? -1.041 4.510 8.872 1.00 94.12 99 LEU A O 1
ATOM 776 N N . ALA A 1 100 ? 0.306 3.163 10.076 1.00 94.19 100 ALA A N 1
ATOM 777 C CA . ALA A 1 100 ? 1.492 3.409 9.263 1.00 94.19 100 ALA A CA 1
ATOM 778 C C . ALA A 1 100 ? 1.247 2.979 7.811 1.00 94.19 100 ALA A C 1
ATOM 780 O O . ALA A 1 100 ? 1.395 3.793 6.911 1.00 94.19 100 ALA A O 1
ATOM 781 N N . GLY A 1 101 ? 0.747 1.754 7.601 1.00 93.62 101 GLY A N 1
ATOM 782 C CA . GLY A 1 101 ? 0.402 1.258 6.268 1.00 93.62 101 GLY A CA 1
ATOM 783 C C . GLY A 1 101 ? -0.617 2.143 5.546 1.00 93.62 101 GLY A C 1
ATOM 784 O O . GLY A 1 101 ? -0.413 2.478 4.387 1.00 93.62 101 GLY A O 1
ATOM 785 N N . LEU A 1 102 ? -1.671 2.593 6.234 1.00 95.81 102 LEU A N 1
ATOM 786 C CA . LEU A 1 102 ? -2.686 3.478 5.657 1.00 95.81 102 LEU A CA 1
ATOM 787 C C . LEU A 1 102 ? -2.106 4.829 5.210 1.00 95.81 102 LEU A C 1
ATOM 789 O O . LEU A 1 102 ? -2.488 5.326 4.154 1.00 95.81 102 LEU A O 1
ATOM 793 N N . VAL A 1 103 ? -1.195 5.413 5.993 1.00 96.00 103 VAL A N 1
ATOM 794 C CA . VAL A 1 103 ? -0.501 6.668 5.648 1.00 96.00 103 VAL A CA 1
ATOM 795 C C . VAL A 1 103 ? 0.512 6.451 4.520 1.00 96.00 103 VAL A C 1
ATOM 797 O O . VAL A 1 103 ? 0.677 7.324 3.668 1.00 96.00 103 VAL A O 1
ATOM 800 N N . SER A 1 104 ? 1.153 5.283 4.467 1.00 94.12 104 SER A N 1
ATOM 801 C CA . SER A 1 104 ? 2.097 4.934 3.405 1.00 94.12 104 SER A CA 1
ATOM 802 C C . SER A 1 104 ? 1.439 4.816 2.029 1.00 94.12 104 SER A C 1
ATOM 804 O O . SER A 1 104 ? 2.106 5.111 1.047 1.00 94.12 104 SER A O 1
ATOM 806 N N . ILE A 1 105 ? 0.158 4.437 1.928 1.00 96.31 105 ILE A N 1
ATOM 807 C CA . ILE A 1 105 ? -0.547 4.296 0.636 1.00 96.31 105 ILE A CA 1
ATOM 808 C C . ILE A 1 105 ? -0.498 5.589 -0.202 1.00 96.31 105 ILE A C 1
ATOM 810 O O . ILE A 1 105 ? 0.026 5.542 -1.316 1.00 96.31 105 ILE A O 1
ATOM 814 N N . PRO A 1 106 ? -1.010 6.746 0.274 1.00 96.00 106 PRO A N 1
ATOM 815 C CA . PRO A 1 106 ? -0.971 7.978 -0.510 1.00 96.00 106 PRO A CA 1
ATOM 816 C C . PRO A 1 106 ? 0.453 8.495 -0.720 1.00 96.00 106 PRO A C 1
ATOM 818 O O . PRO A 1 106 ? 0.739 9.027 -1.788 1.00 96.00 106 PRO A O 1
ATOM 821 N N . ALA A 1 107 ? 1.351 8.318 0.257 1.00 95.88 107 ALA A N 1
ATOM 822 C CA . ALA A 1 107 ? 2.749 8.709 0.102 1.00 95.88 107 ALA A CA 1
ATOM 823 C C . ALA A 1 107 ? 3.405 7.930 -1.047 1.00 95.88 107 ALA A C 1
ATOM 825 O O . ALA A 1 107 ? 3.939 8.529 -1.974 1.00 95.88 107 ALA A O 1
ATOM 826 N N . PHE A 1 108 ? 3.294 6.602 -1.031 1.00 93.50 108 PHE A N 1
ATOM 827 C CA . PHE A 1 108 ? 3.849 5.735 -2.064 1.00 93.50 108 PHE A CA 1
ATOM 828 C C . PHE A 1 108 ? 3.239 6.021 -3.440 1.00 93.50 108 PHE A C 1
ATOM 830 O O . PHE A 1 108 ? 3.970 6.121 -4.418 1.00 93.50 108 PHE A O 1
ATOM 837 N N . ALA A 1 109 ? 1.919 6.218 -3.524 1.00 92.44 109 ALA A N 1
ATOM 838 C CA . ALA A 1 109 ? 1.262 6.574 -4.781 1.00 92.44 109 ALA A CA 1
ATOM 839 C C . ALA A 1 109 ? 1.763 7.918 -5.344 1.00 92.44 109 ALA A C 1
ATOM 841 O O . ALA A 1 109 ? 1.970 8.036 -6.549 1.00 92.44 109 ALA A O 1
ATOM 842 N N . ALA A 1 110 ? 1.992 8.915 -4.483 1.00 95.12 110 ALA A N 1
ATOM 843 C CA . ALA A 1 110 ? 2.542 10.204 -4.895 1.00 95.12 110 ALA A CA 1
ATOM 844 C C . ALA A 1 110 ? 3.990 10.077 -5.390 1.00 95.12 110 ALA A C 1
ATOM 846 O O . ALA A 1 110 ? 4.315 10.623 -6.441 1.00 95.12 110 ALA A O 1
ATOM 847 N N . PHE A 1 111 ? 4.837 9.327 -4.677 1.00 91.75 111 PHE A N 1
ATOM 848 C CA . PHE A 1 111 ? 6.213 9.072 -5.110 1.00 91.75 111 PHE A CA 1
ATOM 849 C C . PHE A 1 111 ? 6.264 8.278 -6.417 1.00 91.75 111 PHE A C 1
ATOM 851 O O . PHE A 1 111 ? 6.988 8.677 -7.317 1.00 91.75 111 PHE A O 1
ATOM 858 N N . GLY A 1 112 ? 5.451 7.229 -6.569 1.00 87.50 112 GLY A N 1
ATOM 859 C CA . GLY A 1 112 ? 5.379 6.458 -7.813 1.00 87.50 112 GLY A CA 1
ATOM 860 C C . GLY A 1 112 ? 4.863 7.275 -9.002 1.00 87.50 112 GLY A C 1
ATOM 861 O O . GLY A 1 112 ? 5.321 7.087 -10.123 1.00 87.50 112 GLY A O 1
ATOM 862 N N . LEU A 1 113 ? 3.944 8.220 -8.776 1.00 88.94 113 LEU A N 1
ATOM 863 C CA . LEU A 1 113 ? 3.516 9.146 -9.826 1.00 88.94 113 LEU A CA 1
ATOM 864 C C . LEU A 1 113 ? 4.624 10.141 -10.190 1.00 88.94 113 LEU A C 1
ATOM 866 O O . LEU A 1 113 ? 4.828 10.407 -11.371 1.00 88.94 113 LEU A O 1
ATOM 870 N N . ALA A 1 114 ? 5.326 10.689 -9.196 1.00 89.00 114 ALA A N 1
ATOM 871 C CA . ALA A 1 114 ? 6.452 11.588 -9.433 1.00 89.00 114 ALA A CA 1
ATOM 872 C C . ALA A 1 114 ? 7.575 10.886 -10.212 1.00 89.00 114 ALA A C 1
ATOM 874 O O . ALA A 1 114 ? 8.123 11.471 -11.141 1.00 89.00 114 ALA A O 1
ATOM 875 N N . ASP A 1 115 ? 7.850 9.630 -9.874 1.00 84.38 115 ASP A N 1
ATOM 876 C CA . ASP A 1 115 ? 8.806 8.754 -10.547 1.00 84.38 115 ASP A CA 1
ATOM 877 C C . ASP A 1 115 ? 8.407 8.482 -12.011 1.00 84.38 115 ASP A C 1
ATOM 879 O O . ASP A 1 115 ? 9.176 8.753 -12.934 1.00 84.38 115 ASP A O 1
ATOM 883 N N . LEU A 1 116 ? 7.146 8.108 -12.262 1.00 85.19 116 LEU A N 1
ATOM 884 C CA . LEU A 1 116 ? 6.613 7.986 -13.624 1.00 85.19 116 LEU A CA 1
ATOM 885 C C . LEU A 1 116 ? 6.747 9.303 -14.409 1.00 85.19 116 LEU A C 1
ATOM 887 O O . LEU A 1 116 ? 7.201 9.313 -15.556 1.00 85.19 116 LEU A O 1
ATOM 891 N N . MET A 1 117 ? 6.343 10.428 -13.810 1.00 85.12 117 MET A N 1
ATOM 892 C CA . MET A 1 117 ? 6.435 11.741 -14.452 1.00 85.12 117 MET A CA 1
ATOM 893 C C . MET A 1 117 ? 7.882 12.085 -14.800 1.00 85.12 117 MET A C 1
ATOM 895 O O . MET A 1 117 ? 8.142 12.519 -15.920 1.00 85.12 117 MET A O 1
ATOM 899 N N . TRP A 1 118 ? 8.817 11.840 -13.884 1.00 84.12 118 TRP A N 1
ATOM 900 C CA . TRP A 1 118 ? 10.247 12.019 -14.110 1.00 84.12 118 TRP A CA 1
ATOM 901 C C . TRP A 1 118 ? 10.715 11.251 -15.349 1.00 84.12 118 TRP A C 1
ATOM 903 O O . TRP A 1 118 ? 11.230 11.860 -16.289 1.00 84.12 118 TRP A O 1
ATOM 913 N N . HIS A 1 119 ? 10.434 9.948 -15.408 1.00 77.06 119 HIS A N 1
ATOM 914 C CA . HIS A 1 119 ? 10.843 9.096 -16.524 1.00 77.06 119 HIS A CA 1
ATOM 915 C C . HIS A 1 119 ? 10.194 9.474 -17.862 1.00 77.06 119 HIS A C 1
ATOM 917 O O . HIS A 1 119 ? 10.827 9.345 -18.909 1.00 77.06 119 HIS A O 1
ATOM 923 N N . THR A 1 120 ? 8.954 9.972 -17.851 1.00 78.00 120 THR A N 1
ATOM 924 C CA . THR A 1 120 ? 8.271 10.418 -19.083 1.00 78.00 120 THR A CA 1
ATOM 925 C C . THR A 1 120 ? 8.726 11.791 -19.584 1.00 78.00 120 THR A C 1
ATOM 927 O O . THR A 1 120 ? 8.724 12.015 -20.793 1.00 78.00 120 THR A O 1
ATOM 930 N N . LEU A 1 121 ? 9.094 12.713 -18.688 1.00 80.88 121 LEU A N 1
ATOM 931 C CA . LEU A 1 121 ? 9.418 14.103 -19.038 1.00 80.88 121 LEU A CA 1
ATOM 932 C C . LEU A 1 121 ? 10.906 14.327 -19.305 1.00 80.88 121 LEU A C 1
ATOM 934 O O . LEU A 1 121 ? 11.253 15.130 -20.169 1.00 80.88 121 LEU A O 1
ATOM 938 N N . LEU A 1 122 ? 11.771 13.654 -18.547 1.00 76.50 122 LEU A N 1
ATOM 939 C CA . LEU A 1 122 ? 13.224 13.841 -18.599 1.00 76.50 122 LEU A CA 1
ATOM 940 C C . LEU A 1 122 ? 13.941 12.660 -19.269 1.00 76.50 122 LEU A C 1
ATOM 942 O O . LEU A 1 122 ? 15.130 12.749 -19.560 1.00 76.50 122 LEU A O 1
ATOM 946 N N . GLY A 1 123 ? 13.203 11.590 -19.580 1.00 64.19 123 GLY A N 1
ATOM 947 C CA . GLY A 1 123 ? 13.744 10.347 -20.113 1.00 64.19 123 GLY A CA 1
ATOM 948 C C . GLY A 1 123 ? 14.280 9.423 -19.018 1.00 64.19 123 GLY A C 1
ATOM 949 O O . GLY A 1 123 ? 14.413 9.786 -17.849 1.00 64.19 123 GLY A O 1
ATOM 950 N N . ILE A 1 124 ? 14.567 8.181 -19.401 1.00 64.25 124 ILE A N 1
ATOM 951 C CA . ILE A 1 124 ? 15.253 7.211 -18.548 1.00 64.25 124 ILE A CA 1
ATOM 952 C C . ILE A 1 124 ? 16.748 7.454 -18.757 1.00 64.25 124 ILE A C 1
ATOM 954 O O . ILE A 1 124 ? 17.298 7.065 -19.783 1.00 64.25 124 ILE A O 1
ATOM 958 N N . GLU A 1 125 ? 17.408 8.154 -17.833 1.00 54.06 125 GLU A N 1
ATOM 959 C CA . GLU A 1 125 ? 18.863 8.290 -17.897 1.00 54.06 125 GLU A CA 1
ATOM 960 C C . GLU A 1 125 ? 19.498 6.903 -17.709 1.00 54.06 125 GLU A C 1
ATOM 962 O O . GLU A 1 125 ? 19.522 6.360 -16.606 1.00 54.06 125 GLU A O 1
ATOM 967 N N . THR A 1 126 ? 20.046 6.325 -18.780 1.00 54.34 126 THR A N 1
ATOM 968 C CA . THR A 1 126 ? 20.759 5.032 -18.780 1.00 54.34 126 THR A CA 1
ATOM 969 C C . THR A 1 126 ? 22.101 5.068 -18.030 1.00 54.34 126 THR A C 1
ATOM 971 O O . THR A 1 126 ? 22.914 4.165 -18.188 1.00 54.34 126 THR A O 1
ATOM 974 N N . THR A 1 127 ? 22.372 6.113 -17.241 1.00 49.19 127 THR A N 1
ATOM 975 C CA . THR A 1 127 ? 23.687 6.376 -16.623 1.00 49.19 127 THR A CA 1
ATOM 976 C C . THR A 1 127 ? 23.698 6.147 -15.108 1.00 49.19 127 THR A C 1
ATOM 978 O O . THR A 1 127 ? 24.744 6.266 -14.473 1.00 49.19 127 THR A O 1
ATOM 981 N N . LEU A 1 128 ? 22.568 5.788 -14.492 1.00 50.16 128 LEU A N 1
ATOM 982 C CA . LEU A 1 128 ? 22.571 5.338 -13.100 1.00 50.16 128 LEU A CA 1
ATOM 983 C C . LEU A 1 128 ? 22.875 3.841 -13.047 1.00 50.16 128 LEU A C 1
ATOM 985 O O . LEU A 1 128 ? 21.997 3.013 -12.813 1.00 50.16 128 LEU A O 1
ATOM 989 N N . ASP A 1 129 ? 24.153 3.508 -13.228 1.00 49.12 129 ASP A N 1
ATOM 990 C CA . ASP A 1 129 ? 24.708 2.232 -12.785 1.00 49.12 129 ASP A CA 1
ATOM 991 C C . ASP A 1 129 ? 24.490 2.111 -11.267 1.00 49.12 129 ASP A C 1
ATOM 993 O O . ASP A 1 129 ? 25.336 2.485 -10.453 1.00 49.12 129 ASP A O 1
ATOM 997 N N . ILE A 1 130 ? 23.352 1.545 -10.852 1.00 49.88 130 ILE A N 1
ATOM 998 C CA . ILE A 1 130 ? 23.113 1.107 -9.465 1.00 49.88 130 ILE A CA 1
ATOM 999 C C . ILE A 1 130 ? 24.222 0.140 -9.002 1.00 49.88 130 ILE A C 1
ATOM 1001 O O . ILE A 1 130 ? 24.517 0.042 -7.809 1.00 49.88 130 ILE A O 1
ATOM 1005 N N . ALA A 1 131 ? 24.908 -0.503 -9.952 1.00 49.50 131 ALA A N 1
ATOM 1006 C CA . ALA A 1 131 ? 26.115 -1.293 -9.749 1.00 49.50 131 ALA A CA 1
ATOM 1007 C C . ALA A 1 131 ? 27.265 -0.523 -9.060 1.00 49.50 131 ALA A C 1
ATOM 1009 O O . ALA A 1 131 ? 28.089 -1.148 -8.394 1.00 49.50 131 ALA A O 1
ATOM 1010 N N . LEU A 1 132 ? 27.311 0.813 -9.133 1.00 46.34 132 LEU A N 1
ATOM 1011 C CA . LEU A 1 132 ? 28.353 1.624 -8.489 1.00 46.34 132 LEU A CA 1
ATOM 1012 C C . LEU A 1 132 ? 28.229 1.670 -6.951 1.00 46.34 132 LEU A C 1
ATOM 1014 O O . LEU A 1 132 ? 29.203 1.966 -6.260 1.00 46.34 132 LEU A O 1
ATOM 1018 N N . PHE A 1 133 ? 27.052 1.362 -6.395 1.00 48.16 133 PHE A N 1
ATOM 1019 C CA . PHE A 1 133 ? 26.810 1.361 -4.943 1.00 48.16 133 PHE A CA 1
ATOM 1020 C C . PHE A 1 133 ? 27.042 -0.010 -4.281 1.00 48.16 133 PHE A C 1
ATOM 1022 O O . PHE A 1 133 ? 26.902 -0.141 -3.063 1.00 48.16 133 PHE A O 1
ATOM 1029 N N . LEU A 1 134 ? 27.433 -1.030 -5.055 1.00 42.06 134 LEU A N 1
ATOM 1030 C CA . LEU A 1 134 ? 27.816 -2.357 -4.568 1.00 42.06 134 LEU A CA 1
ATOM 1031 C C . LEU A 1 134 ? 29.335 -2.557 -4.761 1.00 42.06 134 LEU A C 1
ATOM 1033 O O . LEU A 1 134 ? 29.811 -2.445 -5.887 1.00 42.06 134 LEU A O 1
ATOM 1037 N N . PRO A 1 135 ? 30.117 -2.925 -3.722 1.00 49.59 135 PRO A N 1
ATOM 1038 C CA . PRO A 1 135 ? 31.584 -3.028 -3.807 1.00 49.59 135 PRO A CA 1
ATOM 1039 C C . PRO A 1 135 ? 32.155 -4.024 -4.837 1.00 49.59 135 PRO A C 1
ATOM 1041 O O . PRO A 1 135 ? 33.370 -4.086 -4.989 1.00 49.59 135 PRO A O 1
ATOM 1044 N N . ASN A 1 136 ? 31.317 -4.818 -5.518 1.00 51.16 136 ASN A N 1
ATOM 1045 C CA . ASN A 1 136 ? 31.725 -5.951 -6.357 1.00 51.16 136 ASN A CA 1
ATOM 1046 C C . ASN A 1 136 ? 31.061 -5.975 -7.747 1.00 51.16 136 ASN A C 1
ATOM 1048 O O . ASN A 1 136 ? 30.848 -7.056 -8.298 1.00 51.16 136 ASN A O 1
ATOM 1052 N N . ALA A 1 137 ? 30.737 -4.826 -8.344 1.00 51.41 137 ALA A N 1
ATOM 1053 C CA . ALA A 1 137 ? 30.394 -4.797 -9.766 1.00 51.41 137 ALA A CA 1
ATOM 1054 C C . ALA A 1 137 ? 31.613 -5.231 -10.603 1.00 51.41 137 ALA A C 1
ATOM 1056 O O . ALA A 1 137 ? 32.545 -4.467 -10.851 1.00 51.41 137 ALA A O 1
ATOM 1057 N N . VAL A 1 138 ? 31.640 -6.512 -10.974 1.00 52.03 138 VAL A N 1
ATOM 1058 C CA . VAL A 1 138 ? 32.665 -7.110 -11.830 1.00 52.03 138 VAL A CA 1
ATOM 1059 C C . VAL A 1 138 ? 32.534 -6.495 -13.219 1.00 52.03 138 VAL A C 1
ATOM 1061 O O . VAL A 1 138 ? 31.510 -6.653 -13.879 1.00 52.03 138 VAL A O 1
ATOM 1064 N N . SER A 1 139 ? 33.580 -5.808 -13.673 1.00 53.56 139 SER A N 1
ATOM 1065 C CA . SER A 1 139 ? 33.670 -5.325 -15.048 1.00 53.56 139 SER A CA 1
ATOM 1066 C C . SER A 1 139 ? 33.657 -6.502 -16.039 1.00 53.56 139 SER A C 1
ATOM 1068 O O . SER A 1 139 ? 34.344 -7.508 -15.808 1.00 53.56 139 SER A O 1
ATOM 1070 N N . PRO A 1 140 ? 32.923 -6.420 -17.166 1.00 57.53 140 PRO A N 1
ATOM 1071 C CA . PRO A 1 140 ? 33.014 -7.432 -18.209 1.00 57.53 140 PRO A CA 1
ATOM 1072 C C . PRO A 1 140 ? 34.421 -7.397 -18.815 1.00 57.53 140 PRO A C 1
ATOM 1074 O O . PRO A 1 140 ? 34.885 -6.354 -19.277 1.00 57.53 140 PRO A O 1
ATOM 1077 N N . ARG A 1 141 ? 35.130 -8.533 -18.814 1.00 51.19 141 ARG A N 1
ATOM 1078 C CA . ARG A 1 141 ? 36.401 -8.636 -19.547 1.00 51.19 141 ARG A CA 1
ATOM 1079 C C . ARG A 1 141 ? 36.125 -8.540 -21.052 1.00 51.19 141 ARG A C 1
ATOM 1081 O O . ARG A 1 141 ? 35.182 -9.181 -21.514 1.00 51.19 141 ARG A O 1
ATOM 1088 N N . PRO A 1 142 ? 36.967 -7.839 -21.829 1.00 49.50 142 PRO A N 1
ATOM 1089 C CA . PRO A 1 142 ? 36.853 -7.855 -23.280 1.00 49.50 142 PRO A CA 1
ATOM 1090 C C . PRO A 1 142 ? 37.121 -9.272 -23.801 1.00 49.50 142 PRO A C 1
ATOM 1092 O O . PRO A 1 142 ? 38.134 -9.892 -23.458 1.00 49.50 142 PRO A O 1
ATOM 1095 N N . ALA A 1 143 ? 36.193 -9.786 -24.609 1.00 57.84 143 ALA A N 1
ATOM 1096 C CA . ALA A 1 143 ? 36.401 -11.004 -25.378 1.00 57.84 143 ALA A CA 1
ATOM 1097 C C . ALA A 1 143 ? 37.553 -10.776 -26.373 1.00 57.84 143 ALA A C 1
ATOM 1099 O O . ALA A 1 143 ? 37.618 -9.726 -27.014 1.00 57.84 143 ALA 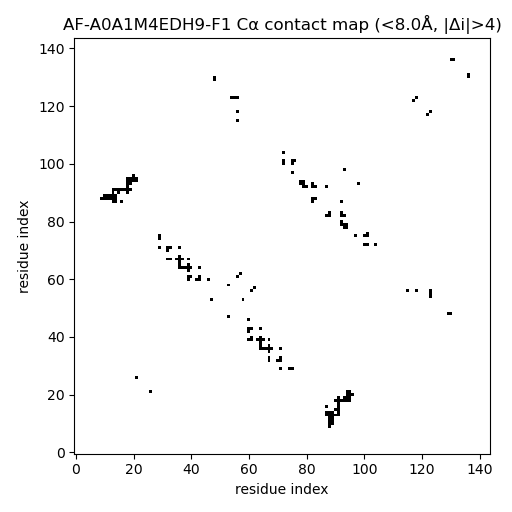A O 1
ATOM 1100 N N . ARG A 1 144 ? 38.480 -11.737 -26.442 1.00 55.97 144 ARG A N 1
ATOM 1101 C CA . ARG A 1 144 ? 39.476 -11.824 -27.517 1.00 55.97 144 ARG A CA 1
ATOM 1102 C C . ARG A 1 144 ? 38.844 -12.399 -28.771 1.00 55.97 144 ARG A C 1
ATOM 1104 O O . ARG A 1 144 ? 37.973 -13.282 -28.605 1.00 55.97 144 ARG A O 1
#

Secondary structure (DSSP, 8-state):
-HHHHHHHHHHH----PPPPPPPHHHHHHHHHHHHHHHHHHHHHHHHHHH-S---SS--HHHHHHHHHHHHHHHHHHHHHHHHHHTT--GGGGSPTTHHHHHHHHHHHHHHHHHHHHHHHHH---TT--GGGGSTT-PPPPPP-

Mean predicted aligned error: 10.44 Å

Solvent-accessible surface area (backbone atoms only — not comparable to full-atom values): 8289 Å² total; per-residue (Å²): 115,71,68,60,56,55,54,56,51,54,58,70,41,54,63,77,48,80,56,45,74,72,60,69,70,56,52,50,51,52,49,53,35,47,49,46,22,52,50,19,46,52,51,31,54,47,44,69,75,73,49,95,78,73,90,53,87,86,37,76,41,47,50,47,20,53,49,23,49,50,52,42,47,52,52,55,50,48,56,31,48,54,32,39,75,71,72,31,22,42,68,32,16,37,39,59,86,42,55,64,59,62,56,44,46,61,53,50,53,53,51,54,48,51,50,52,48,45,41,72,76,74,45,77,73,90,74,74,60,69,54,76,81,43,102,74,64,75,76,83,77,82,82,130

Nearest PDB structures (foldseek):
  3nyl-assembly1_A-2  TM=6.405E-01  e=1.653E+00  Homo sapiens
  5ok9-assembly1_F  TM=4.951E-01  e=8.487E+00  Homo sapiens
  8fc7-assembly1_A  TM=3.517E-01  e=4.358E+00  Homo sapiens
  8ouw-assembly1_A  TM=2.584E-01  e=3.420E+00  Caenorhabditis elegans

Foldseek 3Di:
DVVVVVVVVLQVDFPPDDAAADPPVLVVVLVVLVVQLVVLVVQLVVCVQPPLDCQDPDDVSVVSNVVSLVVSQVSQVVQLVVLVVVVGHDPNSHHPPSPVVNVVNVVVVVVVVVVVCCCVPVNDPSPPNVVVVDPDPDDDDDDD

Sequence (144 aa):
MASHAAGIRRFLVDTGQPRGWVPARTDLVTALLGIWFGAGLMIDAWAHANLSELETFFTPWHAVFYCGFTVVSGWIIVQVWRNVRAGRQGLAAVPNGYLAGLVSIPAFAAFGLADLMWHTLLGIETTLDIALFLPNAVSPRPAR

Radius of gyration: 21.15 Å; Cα contacts (8 Å, |Δi|>4): 104; chains: 1; bounding box: 66×36×49 Å